Protein AF-A0A9P7N1A0-F1 (afdb_monomer_lite)

Sequence (93 aa):
MPMAAKRFIAAAAVLTISVTAPHVTDPIEAEAGAEAETPAVRTFFYVGGGYADDGSGGHIFREQMYVERLRPADGVKHETPLVMIHGQGQTGT

Organism: NCBI:txid123648

Structure (mmCIF, N/CA/C/O backbone):
data_AF-A0A9P7N1A0-F1
#
_entry.id   AF-A0A9P7N1A0-F1
#
loop_
_atom_site.group_PDB
_atom_site.id
_atom_site.type_symbol
_atom_site.label_atom_id
_atom_site.label_alt_id
_atom_site.label_comp_id
_atom_site.label_asym_id
_atom_site.label_entity_id
_atom_site.label_seq_id
_atom_site.pdbx_PDB_ins_code
_atom_site.Cartn_x
_atom_site.Cartn_y
_atom_site.Cartn_z
_atom_site.occupancy
_atom_site.B_iso_or_equiv
_atom_site.auth_seq_id
_atom_site.auth_comp_id
_atom_site.auth_asym_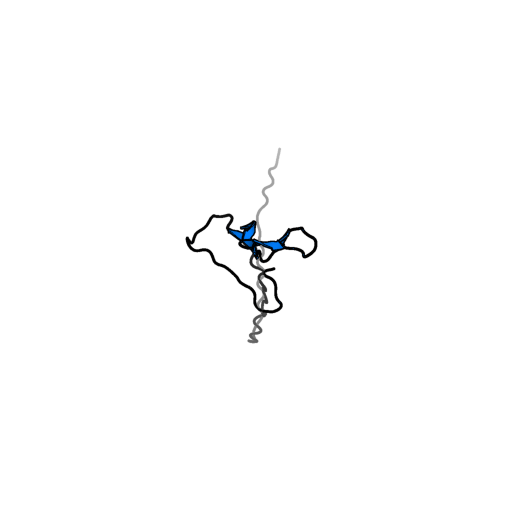id
_atom_site.auth_atom_id
_atom_site.pdbx_PDB_model_num
ATOM 1 N N . MET A 1 1 ? -33.494 29.360 70.312 1.00 34.84 1 MET A N 1
ATOM 2 C CA . MET A 1 1 ? -34.366 30.208 69.466 1.00 34.84 1 MET A CA 1
ATOM 3 C C . MET A 1 1 ? -34.089 29.878 67.994 1.00 34.84 1 MET A C 1
ATOM 5 O O . MET A 1 1 ? -32.994 29.402 67.732 1.00 34.84 1 MET A O 1
ATOM 9 N N . PRO A 1 2 ? -35.106 29.960 67.116 1.00 48.88 2 PRO A N 1
ATOM 10 C CA . PRO A 1 2 ? -35.460 29.011 66.035 1.00 48.88 2 PRO A CA 1
ATOM 11 C C . PRO A 1 2 ? -34.676 29.299 64.723 1.00 48.88 2 PRO A C 1
ATOM 13 O O . PRO A 1 2 ? -33.871 30.214 64.716 1.00 48.88 2 PRO A O 1
ATOM 16 N N . MET A 1 3 ? -34.789 28.625 63.569 1.00 39.47 3 MET A N 1
ATOM 17 C CA . MET A 1 3 ? -35.816 27.759 62.978 1.00 39.47 3 MET A CA 1
ATOM 18 C C . MET A 1 3 ? -35.207 27.050 61.746 1.00 39.47 3 MET A C 1
ATOM 20 O O . MET A 1 3 ? -34.509 27.685 60.958 1.00 39.47 3 MET A O 1
ATOM 24 N N . ALA A 1 4 ? -35.499 25.763 61.548 1.00 49.47 4 ALA A N 1
ATOM 25 C CA . ALA A 1 4 ? -35.195 25.037 60.314 1.00 49.47 4 ALA A CA 1
ATOM 26 C C . ALA A 1 4 ? -36.249 25.346 59.235 1.00 49.47 4 ALA A C 1
ATOM 28 O O . ALA A 1 4 ? -37.449 25.257 59.500 1.00 49.47 4 ALA A O 1
ATOM 29 N N . ALA A 1 5 ? -35.815 25.663 58.013 1.00 46.31 5 ALA A N 1
ATOM 30 C CA . ALA A 1 5 ? -36.694 25.840 56.860 1.00 46.31 5 ALA A CA 1
ATOM 31 C C . ALA A 1 5 ? -36.823 24.522 56.075 1.00 46.31 5 ALA A C 1
ATOM 33 O O . ALA A 1 5 ? -35.894 24.094 55.394 1.00 46.31 5 ALA A O 1
ATOM 34 N N . LYS A 1 6 ? -37.997 23.885 56.158 1.00 44.47 6 LYS A N 1
ATOM 35 C CA . LYS A 1 6 ? -38.448 22.836 55.229 1.00 44.47 6 LYS A CA 1
ATOM 36 C C . LYS A 1 6 ? -39.031 23.505 53.984 1.00 44.47 6 LYS A C 1
ATOM 38 O O . LYS A 1 6 ? -39.947 24.314 54.110 1.00 44.47 6 LYS A O 1
ATOM 43 N N . ARG A 1 7 ? -38.548 23.151 52.792 1.00 42.50 7 ARG A N 1
ATOM 44 C CA . ARG A 1 7 ? -39.199 23.505 51.521 1.00 42.50 7 ARG A CA 1
ATOM 45 C C . ARG A 1 7 ? -39.937 22.285 50.976 1.00 42.50 7 ARG A C 1
ATOM 47 O O . ARG A 1 7 ? -39.331 21.243 50.753 1.00 42.50 7 ARG A O 1
ATOM 54 N N . PHE A 1 8 ? -41.252 22.439 50.840 1.00 34.97 8 PHE A N 1
ATOM 55 C CA . PHE A 1 8 ? -42.181 21.466 50.279 1.00 34.97 8 PHE A CA 1
ATOM 56 C C . PHE A 1 8 ? -42.296 21.616 48.755 1.00 34.97 8 PHE A C 1
ATOM 58 O O . PHE A 1 8 ? -42.099 22.693 48.197 1.00 34.97 8 PHE A O 1
ATOM 65 N N . ILE A 1 9 ? -42.611 20.483 48.135 1.00 43.53 9 ILE A N 1
ATOM 66 C CA . ILE A 1 9 ? -42.812 20.195 46.713 1.00 43.53 9 ILE A CA 1
ATOM 67 C C . ILE A 1 9 ? -44.128 20.809 46.208 1.00 43.53 9 ILE A C 1
ATOM 69 O O . ILE A 1 9 ? -45.117 20.772 46.935 1.00 43.53 9 ILE A O 1
ATOM 73 N N . ALA A 1 10 ? -44.177 21.236 44.942 1.00 35.16 10 ALA A N 1
ATOM 74 C CA . ALA A 1 10 ? -45.384 21.124 44.114 1.00 35.16 10 ALA A CA 1
ATOM 75 C C . ALA A 1 10 ? -45.017 21.204 42.621 1.00 35.16 10 ALA A C 1
ATOM 77 O O . ALA A 1 10 ? -44.625 22.258 42.128 1.00 35.16 10 ALA A O 1
ATOM 78 N N . ALA A 1 11 ? -45.138 20.082 41.909 1.00 37.81 11 ALA A N 1
ATOM 79 C CA . ALA A 1 11 ? -45.123 20.045 40.451 1.00 37.81 11 ALA A CA 1
ATOM 80 C C . ALA A 1 11 ? -46.549 20.311 39.946 1.00 37.81 11 ALA A C 1
ATOM 82 O O . ALA A 1 11 ? -47.479 19.604 40.331 1.00 37.81 11 ALA A O 1
ATOM 83 N N . ALA A 1 12 ? -46.727 21.335 39.112 1.00 40.25 12 ALA A N 1
ATOM 84 C CA . ALA A 1 12 ? -47.994 21.619 38.448 1.00 40.25 12 ALA A CA 1
ATOM 85 C C . ALA A 1 12 ? -47.999 20.947 37.069 1.00 40.25 12 ALA A C 1
ATOM 87 O O . ALA A 1 12 ? -47.222 21.316 36.191 1.00 40.25 12 ALA A O 1
ATOM 88 N N . ALA A 1 13 ? -48.865 19.951 36.889 1.00 43.03 13 ALA A N 1
ATOM 89 C CA . ALA A 1 13 ? -49.162 19.376 35.585 1.00 43.03 13 ALA A CA 1
ATOM 90 C C . ALA A 1 13 ? -50.194 20.265 34.877 1.00 43.03 13 ALA A C 1
ATOM 92 O O . ALA A 1 13 ? -51.291 20.475 35.395 1.00 43.03 13 ALA A O 1
ATOM 93 N N . VAL A 1 14 ? -49.846 20.788 33.702 1.00 41.44 14 VAL A N 1
ATOM 94 C CA . VAL A 1 14 ? -50.787 21.481 32.816 1.00 41.44 14 VAL A CA 1
ATOM 95 C C . VAL A 1 14 ? -51.169 20.513 31.704 1.00 41.44 14 VAL A C 1
ATOM 97 O O . VAL A 1 14 ? -50.326 20.089 30.919 1.00 41.44 14 VAL A O 1
ATOM 100 N N . LEU A 1 15 ? -52.447 20.145 31.679 1.00 40.19 15 LEU A N 1
ATOM 101 C CA . LEU A 1 15 ? -53.073 19.344 30.637 1.00 40.19 15 LEU A CA 1
ATOM 102 C C . LEU A 1 15 ? -53.634 20.293 29.572 1.00 40.19 15 LEU A C 1
ATOM 104 O O . LEU A 1 15 ? -54.538 21.075 29.865 1.00 40.19 15 LEU A O 1
ATOM 108 N N . THR A 1 16 ? -53.137 20.211 28.341 1.00 46.28 16 THR A N 1
ATOM 109 C CA . THR A 1 16 ? -53.763 20.844 27.174 1.00 46.28 16 THR A CA 1
ATOM 110 C C . THR A 1 16 ? -54.313 19.766 26.245 1.00 46.28 16 THR A C 1
ATOM 112 O O . THR A 1 16 ? -53.610 18.849 25.832 1.00 46.28 16 THR A O 1
ATOM 115 N N . ILE A 1 17 ? -55.607 19.870 25.942 1.00 46.38 17 ILE A N 1
ATOM 116 C CA . ILE A 1 17 ? -56.322 19.024 24.984 1.00 46.38 17 ILE A CA 1
ATOM 117 C C . ILE A 1 17 ? -56.385 19.790 23.657 1.00 46.38 17 ILE A C 1
ATOM 119 O O . ILE A 1 17 ? -56.790 20.951 23.634 1.00 46.38 17 ILE A O 1
ATOM 123 N N . SER A 1 18 ? -56.018 19.153 22.546 1.00 42.94 18 SER A N 1
ATOM 124 C CA . SER A 1 18 ? -56.359 19.623 21.198 1.00 42.94 18 SER A CA 1
ATOM 125 C C . SER A 1 18 ? -56.817 18.458 20.328 1.00 42.94 18 SER A C 1
ATOM 127 O O . SER A 1 18 ? -56.257 17.366 20.374 1.00 42.94 18 SER A O 1
ATOM 129 N N . VAL A 1 19 ? -57.903 18.702 19.596 1.00 44.69 19 VAL A N 1
ATOM 130 C CA . VAL A 1 19 ? -58.737 17.726 18.887 1.00 44.69 19 VAL A CA 1
ATOM 131 C C . VAL A 1 19 ? -58.481 17.806 17.370 1.00 44.69 19 VAL A C 1
ATOM 133 O O . VAL A 1 19 ? -58.618 18.868 16.778 1.00 44.69 19 VAL A O 1
ATOM 136 N N . THR A 1 20 ? -58.108 16.646 16.808 1.00 49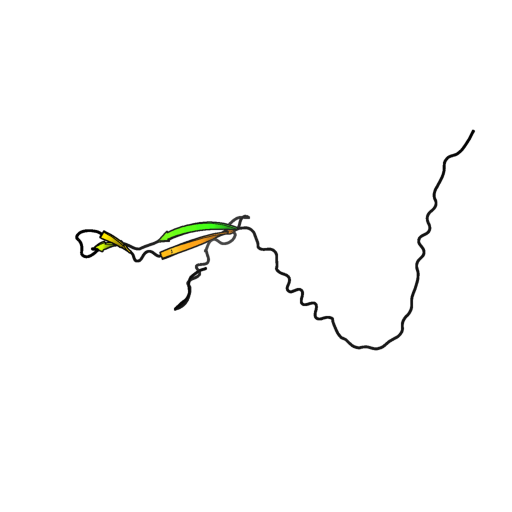.38 20 THR A N 1
ATOM 137 C CA . THR A 1 20 ? -58.268 16.067 15.445 1.00 49.38 20 THR A CA 1
ATOM 138 C C . 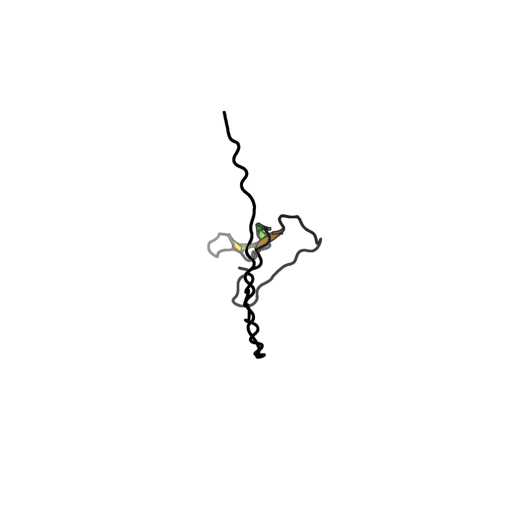THR A 1 20 ? -57.952 16.847 14.153 1.00 49.38 20 THR A C 1
ATOM 140 O O . THR A 1 20 ? -58.689 17.754 13.780 1.00 49.38 20 THR A O 1
ATOM 143 N N . ALA A 1 21 ? -57.034 16.289 13.344 1.00 45.00 21 ALA A N 1
ATOM 144 C CA . ALA A 1 21 ? -57.298 15.664 12.027 1.00 45.00 21 ALA A CA 1
ATOM 145 C C . ALA A 1 21 ? -56.060 14.841 11.574 1.00 45.00 21 ALA A C 1
ATOM 147 O O . ALA A 1 21 ? -54.940 15.252 11.877 1.00 45.00 21 ALA A O 1
ATOM 148 N N . PRO A 1 22 ? -56.202 13.694 10.872 1.00 50.84 22 PRO A N 1
ATOM 149 C CA . PRO A 1 22 ? -55.064 12.891 10.444 1.00 50.84 22 PRO A CA 1
ATOM 150 C C . PRO A 1 22 ? -54.502 13.469 9.142 1.00 50.84 22 PRO A C 1
ATOM 152 O O . PRO A 1 22 ? -55.015 13.228 8.050 1.00 50.84 22 PRO A O 1
ATOM 155 N N . HIS A 1 23 ? -53.425 14.233 9.245 1.00 41.47 23 HIS A N 1
ATOM 156 C CA . HIS A 1 23 ? -52.439 14.268 8.178 1.00 41.47 23 HIS A CA 1
ATOM 157 C C . HIS A 1 23 ? -51.192 13.612 8.729 1.00 41.47 23 HIS A C 1
ATOM 159 O O . HIS A 1 23 ? -50.472 14.184 9.541 1.00 41.47 23 HIS A O 1
ATOM 165 N N . VAL A 1 24 ? -50.995 12.364 8.307 1.00 50.06 24 VAL A N 1
ATOM 166 C CA . VAL A 1 24 ? -49.700 11.698 8.369 1.00 50.06 24 VAL A CA 1
ATOM 167 C C . VAL A 1 24 ? -48.789 12.480 7.427 1.00 50.06 24 VAL A C 1
ATOM 169 O O . VAL A 1 24 ? -48.637 12.159 6.255 1.00 50.06 24 VAL A O 1
ATOM 172 N N . THR A 1 25 ? -48.263 13.593 7.916 1.00 48.94 25 THR A N 1
ATOM 173 C CA . THR A 1 25 ? -46.927 14.019 7.544 1.00 48.94 25 THR A CA 1
ATOM 174 C C . THR A 1 25 ? -46.060 13.455 8.645 1.00 48.94 25 THR A C 1
ATOM 176 O O . THR A 1 25 ? -45.800 14.134 9.638 1.00 48.94 25 THR A O 1
ATOM 179 N N . ASP A 1 26 ? -45.678 12.185 8.509 1.00 46.97 26 ASP A N 1
ATOM 180 C CA . ASP A 1 26 ? -44.464 11.752 9.181 1.00 46.97 26 ASP A CA 1
ATOM 181 C C . ASP A 1 26 ? -43.412 12.791 8.773 1.00 46.97 26 ASP A C 1
ATOM 183 O O . ASP A 1 26 ? -43.219 13.004 7.565 1.00 46.97 26 ASP A O 1
ATOM 187 N N . PRO A 1 27 ? -42.809 13.544 9.711 1.00 51.00 27 PRO A N 1
ATOM 188 C CA . PRO A 1 27 ? -41.612 14.264 9.351 1.00 51.00 27 PRO A CA 1
ATOM 189 C C . PRO A 1 27 ? -40.677 13.184 8.821 1.00 51.00 27 PRO A C 1
ATOM 191 O O . PRO A 1 27 ? -40.377 12.215 9.518 1.00 51.00 27 PRO A O 1
ATOM 194 N N . ILE A 1 28 ? -40.289 13.302 7.551 1.00 51.47 28 ILE A N 1
ATOM 195 C CA . ILE A 1 28 ? -39.156 12.554 7.031 1.00 51.47 28 ILE A CA 1
ATOM 196 C C . ILE A 1 28 ? -37.979 13.124 7.816 1.00 51.47 28 ILE A C 1
ATOM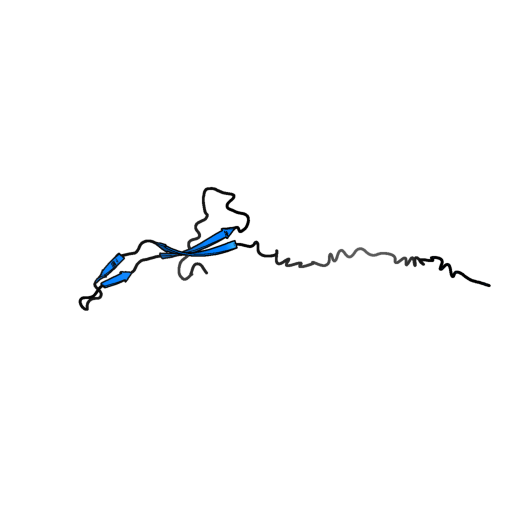 198 O O . ILE A 1 28 ? -37.357 14.105 7.409 1.00 51.47 28 ILE A O 1
ATOM 202 N N . GLU A 1 29 ? -37.746 12.569 9.003 1.00 51.12 29 GLU A N 1
ATOM 203 C CA . GLU A 1 29 ? -36.490 12.668 9.709 1.00 51.12 29 GLU A CA 1
ATOM 204 C C . GLU A 1 29 ? -35.496 11.968 8.796 1.00 51.12 29 GLU A C 1
ATOM 206 O O . GLU A 1 29 ? -35.215 10.777 8.901 1.00 51.12 29 GLU A O 1
ATOM 211 N N . ALA A 1 30 ? -34.987 12.730 7.832 1.00 51.94 30 ALA A N 1
ATOM 212 C CA . ALA A 1 30 ? -33.688 12.490 7.259 1.00 51.94 30 ALA A CA 1
ATOM 213 C C . ALA A 1 30 ? -32.664 12.710 8.383 1.00 51.94 30 ALA A C 1
ATOM 215 O O . ALA A 1 30 ? -31.875 13.650 8.360 1.00 51.94 30 ALA A O 1
ATOM 216 N N . GLU A 1 31 ? -32.680 11.827 9.380 1.00 53.41 31 GLU A N 1
ATOM 217 C CA . GLU A 1 31 ? -31.473 11.394 10.054 1.00 53.41 31 GLU A CA 1
ATOM 218 C C . GLU A 1 31 ? -30.676 10.678 8.963 1.00 53.41 31 GLU A C 1
ATOM 220 O O . GLU A 1 31 ? -30.703 9.460 8.793 1.00 53.41 31 GLU A O 1
ATOM 225 N N . ALA A 1 32 ? -29.977 11.474 8.154 1.00 56.38 32 ALA A N 1
ATOM 226 C CA . ALA A 1 32 ? -28.730 11.033 7.567 1.00 56.38 32 ALA A CA 1
ATOM 227 C C . ALA A 1 32 ? -27.774 10.843 8.748 1.00 56.38 32 ALA A C 1
ATOM 229 O O . ALA A 1 32 ? -26.906 11.677 9.001 1.00 56.38 32 ALA A O 1
ATOM 230 N N . GLY A 1 33 ? -28.024 9.786 9.524 1.00 52.25 33 GLY A N 1
ATOM 231 C CA . GLY A 1 33 ? -27.197 9.365 10.626 1.00 52.25 33 GLY A CA 1
ATOM 232 C C . GLY A 1 33 ? -25.861 9.019 10.014 1.00 52.25 33 GLY A C 1
ATOM 233 O O . GLY A 1 33 ? -25.690 7.956 9.419 1.00 52.25 33 GLY A O 1
ATOM 234 N N . ALA A 1 34 ? -24.928 9.960 10.084 1.00 64.06 34 ALA A N 1
ATOM 235 C CA . ALA A 1 34 ? -23.531 9.650 9.908 1.00 64.06 34 ALA A CA 1
ATOM 236 C C . ALA A 1 34 ? -23.192 8.712 11.065 1.00 64.06 34 ALA A C 1
ATOM 238 O O . ALA A 1 34 ? -22.889 9.164 12.171 1.00 64.06 34 ALA A O 1
ATOM 239 N N . GLU A 1 35 ? -23.346 7.405 10.841 1.00 74.12 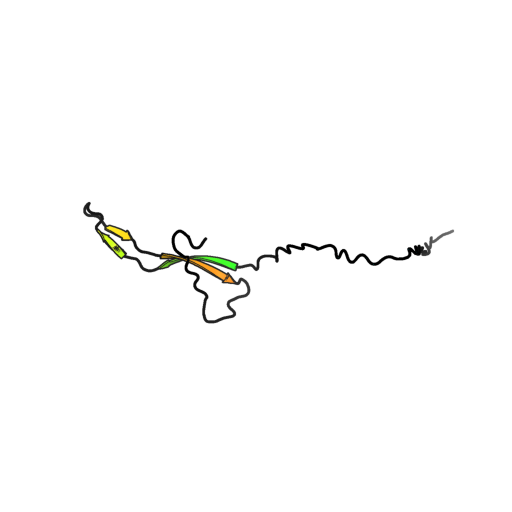35 GLU A N 1
ATOM 240 C CA . GLU A 1 35 ? -22.841 6.410 11.770 1.00 74.12 35 GLU A CA 1
ATOM 241 C C . GLU A 1 35 ? -21.388 6.777 12.066 1.00 74.12 35 GLU A C 1
ATOM 243 O O . GLU A 1 35 ? -20.602 7.066 11.157 1.00 74.12 35 GLU A O 1
ATOM 248 N N . ALA A 1 36 ? -21.053 6.848 13.353 1.00 84.81 36 ALA A N 1
ATOM 249 C CA . ALA A 1 36 ? -19.698 7.163 13.757 1.00 84.81 36 ALA A CA 1
ATOM 250 C C . ALA A 1 36 ? -18.748 6.130 13.136 1.00 84.81 36 ALA A C 1
ATOM 252 O O . ALA A 1 36 ? -18.976 4.922 13.244 1.00 84.81 36 ALA A O 1
ATOM 253 N N . GLU A 1 37 ? -17.687 6.606 12.484 1.00 86.69 37 GLU A N 1
ATOM 254 C CA . GLU A 1 37 ? -16.691 5.720 11.891 1.00 86.69 37 GLU A CA 1
ATOM 255 C C . GLU A 1 37 ? -16.117 4.787 12.970 1.00 86.69 37 GLU A C 1
ATOM 257 O O . GLU A 1 37 ? -15.793 5.207 14.086 1.00 86.69 37 GLU A O 1
ATOM 262 N N . THR A 1 38 ? -15.980 3.502 12.642 1.00 90.12 38 THR A N 1
ATOM 263 C CA . THR A 1 38 ? -15.316 2.548 13.536 1.00 90.12 38 THR A CA 1
ATOM 264 C C . THR A 1 38 ? -13.796 2.728 13.448 1.00 90.12 38 THR A C 1
ATOM 266 O O . THR A 1 38 ? -13.252 2.693 12.343 1.00 90.12 38 THR A O 1
ATOM 269 N N . PRO A 1 39 ? -13.070 2.853 14.577 1.00 94.94 39 PRO A N 1
ATOM 270 C CA . PRO A 1 39 ? -11.624 3.046 14.547 1.00 94.94 39 PRO A CA 1
ATOM 271 C C . PRO A 1 39 ? -10.866 1.895 13.867 1.00 94.94 39 PRO A C 1
ATOM 273 O O . PRO A 1 39 ? -11.081 0.715 14.161 1.00 94.94 39 PRO A O 1
ATOM 276 N N . ALA A 1 40 ? -9.896 2.249 13.024 1.00 96.00 40 ALA A N 1
ATOM 277 C CA . ALA A 1 40 ? -8.980 1.311 12.385 1.00 96.00 40 ALA A CA 1
ATOM 278 C C . ALA A 1 40 ? -7.546 1.853 12.360 1.00 96.00 40 ALA A C 1
ATOM 280 O O . ALA A 1 40 ? -7.301 3.054 12.257 1.00 96.00 40 ALA A O 1
ATOM 281 N N . VAL A 1 41 ? -6.574 0.944 12.409 1.00 97.00 41 VAL A N 1
ATOM 282 C CA . VAL A 1 41 ? -5.166 1.264 12.169 1.00 97.00 41 VAL A CA 1
ATOM 283 C C . VAL A 1 41 ? -4.915 1.218 10.666 1.00 97.00 41 VAL A C 1
ATOM 285 O O . VAL A 1 41 ? -4.997 0.148 10.054 1.00 97.00 41 VAL A O 1
ATOM 288 N N . ARG A 1 42 ? -4.585 2.371 10.078 1.00 96.50 42 ARG A N 1
ATOM 289 C CA . ARG A 1 42 ? -4.179 2.485 8.674 1.00 96.50 42 ARG A CA 1
ATOM 290 C C . ARG A 1 42 ? -2.668 2.297 8.541 1.00 96.50 42 ARG A C 1
ATOM 292 O O . ARG A 1 42 ? -1.885 2.916 9.253 1.00 96.50 42 ARG A O 1
ATOM 299 N N . THR A 1 43 ? -2.263 1.434 7.619 1.00 97.75 43 THR A N 1
ATOM 300 C CA . THR A 1 43 ? -0.864 1.182 7.233 1.00 97.75 43 THR A CA 1
ATOM 301 C C . THR A 1 43 ? -0.773 1.069 5.716 1.00 97.75 43 THR A C 1
ATOM 303 O O . THR A 1 43 ? -1.798 0.866 5.069 1.00 97.75 43 THR A O 1
ATOM 306 N N . PHE A 1 44 ? 0.427 1.162 5.145 1.00 97.81 44 PHE A N 1
ATOM 307 C CA . PHE A 1 44 ? 0.635 0.969 3.711 1.00 97.81 44 PHE A CA 1
ATOM 308 C C . PHE A 1 44 ? 1.907 0.168 3.429 1.00 97.81 44 PHE A C 1
ATOM 310 O O . PHE A 1 44 ? 2.813 0.105 4.263 1.00 97.81 44 PHE A O 1
ATOM 317 N N . PHE A 1 45 ? 1.961 -0.460 2.260 1.00 98.12 45 PHE A N 1
ATOM 318 C CA . PHE A 1 45 ? 3.140 -1.141 1.728 1.00 98.12 45 PHE A CA 1
ATOM 319 C C . PHE A 1 45 ? 3.043 -1.254 0.200 1.00 98.12 45 PHE A C 1
ATOM 321 O O . PHE A 1 45 ? 2.010 -0.941 -0.389 1.00 98.12 45 PHE A O 1
ATOM 328 N N . TYR A 1 46 ? 4.129 -1.688 -0.441 1.00 97.94 46 TYR A N 1
ATOM 329 C CA . TYR A 1 46 ? 4.170 -1.959 -1.879 1.00 97.94 46 TYR A CA 1
ATOM 330 C C . TYR A 1 46 ? 4.301 -3.461 -2.130 1.00 97.94 46 TYR A C 1
ATOM 332 O O . TYR A 1 46 ? 4.972 -4.157 -1.366 1.00 97.94 46 TYR A O 1
ATOM 340 N N . VAL A 1 47 ? 3.681 -3.956 -3.202 1.00 98.19 47 VAL A N 1
ATOM 341 C CA . VAL A 1 47 ? 3.801 -5.355 -3.642 1.00 98.19 47 VAL A CA 1
ATOM 342 C C . VAL A 1 47 ? 4.161 -5.456 -5.116 1.00 98.19 47 VAL A C 1
ATOM 344 O O . VAL A 1 47 ? 3.741 -4.633 -5.929 1.00 98.19 47 VAL A O 1
ATOM 347 N N . GLY A 1 48 ? 4.911 -6.503 -5.456 1.00 97.94 48 GLY A N 1
ATOM 348 C CA . GLY A 1 48 ? 5.346 -6.763 -6.825 1.00 97.94 48 GLY A CA 1
ATOM 349 C C . GLY A 1 48 ? 6.335 -5.722 -7.349 1.00 97.94 48 GLY A C 1
ATOM 350 O O . GLY A 1 48 ? 7.091 -5.118 -6.585 1.00 97.94 48 GLY A O 1
ATOM 351 N N . GLY A 1 49 ? 6.313 -5.533 -8.666 1.00 97.31 49 GLY A N 1
ATOM 352 C CA . GLY A 1 49 ? 7.250 -4.684 -9.390 1.00 97.31 49 GLY A CA 1
ATOM 353 C C . GLY A 1 49 ? 8.616 -5.324 -9.626 1.00 97.31 49 GLY A C 1
ATOM 354 O O . GLY A 1 49 ? 8.902 -6.446 -9.199 1.00 97.31 49 GLY A O 1
ATOM 355 N N . GLY A 1 50 ? 9.463 -4.591 -10.340 1.00 98.12 50 GLY A N 1
ATOM 356 C CA . GLY A 1 50 ? 10.808 -5.023 -10.683 1.00 98.12 50 GLY A CA 1
ATOM 357 C C . GLY A 1 50 ? 11.673 -3.889 -11.212 1.00 98.12 50 GLY A C 1
ATOM 358 O O . GLY A 1 50 ? 11.182 -2.822 -11.587 1.00 98.12 50 GLY A O 1
ATOM 359 N N . TYR A 1 51 ? 12.982 -4.137 -11.245 1.00 97.62 51 TYR A N 1
ATOM 360 C CA . TYR A 1 51 ? 13.927 -3.238 -11.893 1.00 97.62 51 TYR A CA 1
ATOM 361 C C . TYR A 1 51 ? 13.851 -3.388 -13.410 1.00 97.62 51 TYR A C 1
ATOM 363 O O . TYR A 1 51 ? 13.864 -4.499 -13.939 1.00 97.62 51 TYR A O 1
ATOM 371 N N . ALA A 1 52 ? 13.827 -2.260 -14.102 1.00 96.69 52 ALA A N 1
ATOM 372 C CA . ALA A 1 52 ? 13.949 -2.182 -15.543 1.00 96.69 52 ALA A CA 1
ATOM 373 C C . ALA A 1 52 ? 14.982 -1.133 -15.929 1.00 96.69 52 ALA A C 1
ATOM 375 O O . ALA A 1 52 ? 15.162 -0.148 -15.217 1.00 96.69 52 ALA A O 1
ATOM 376 N N . ASP A 1 53 ? 15.643 -1.353 -17.059 1.00 97.19 53 ASP A N 1
ATOM 377 C CA . ASP A 1 53 ? 16.545 -0.375 -17.662 1.00 97.19 53 ASP A CA 1
ATOM 378 C C . ASP A 1 53 ? 15.819 0.951 -17.945 1.00 97.19 53 ASP A C 1
ATOM 380 O O . ASP A 1 53 ? 14.651 0.960 -18.353 1.00 97.19 53 ASP A O 1
ATOM 384 N N . ASP A 1 54 ? 16.506 2.063 -17.690 1.00 95.56 54 ASP A N 1
ATOM 385 C CA . ASP A 1 54 ? 15.987 3.419 -17.887 1.00 95.56 54 ASP A CA 1
ATOM 386 C C . ASP A 1 54 ? 16.387 4.061 -19.230 1.00 95.56 54 ASP A C 1
ATOM 388 O O . ASP A 1 54 ? 16.005 5.196 -19.513 1.00 95.56 54 ASP A O 1
ATOM 392 N N . GLY A 1 55 ? 17.130 3.345 -20.077 1.00 95.88 55 GLY A N 1
ATOM 393 C CA . GLY A 1 55 ? 17.637 3.804 -21.371 1.00 95.88 55 GLY A CA 1
ATOM 394 C C . GLY A 1 55 ? 18.882 4.693 -21.288 1.00 95.88 55 GLY A C 1
ATOM 395 O O . GLY A 1 55 ? 19.375 5.142 -22.322 1.00 95.88 55 GLY A O 1
ATOM 396 N N . SER A 1 56 ? 19.402 4.949 -20.085 1.00 96.88 56 SER A N 1
ATOM 397 C CA . SER A 1 56 ? 20.558 5.814 -19.811 1.00 96.88 56 SER A CA 1
ATOM 398 C C . SER A 1 56 ? 21.684 5.107 -19.046 1.00 96.88 56 SER A C 1
ATOM 400 O O . SER A 1 56 ? 22.635 5.746 -18.594 1.00 96.88 56 SER A O 1
ATOM 402 N N . GLY A 1 57 ? 21.605 3.776 -1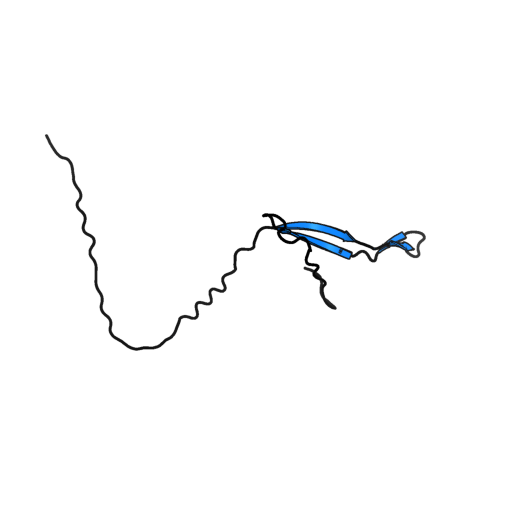8.947 1.00 95.25 57 GLY A N 1
ATOM 403 C CA . GLY A 1 57 ? 22.562 2.935 -18.227 1.00 95.25 57 GLY A CA 1
ATOM 404 C C . GLY A 1 57 ? 22.247 2.767 -16.738 1.00 95.25 57 GLY A C 1
ATOM 405 O O . GLY A 1 57 ? 23.078 2.228 -16.008 1.00 95.25 57 GLY A O 1
ATOM 406 N N . GLY A 1 58 ? 21.076 3.225 -16.285 1.00 96.81 58 GLY A N 1
ATOM 407 C CA . GLY A 1 58 ? 20.554 3.006 -14.942 1.00 96.81 58 GLY A CA 1
ATOM 408 C C . GLY A 1 58 ? 19.357 2.052 -14.918 1.00 96.81 58 GLY A C 1
ATOM 409 O O . GLY A 1 58 ? 18.966 1.452 -15.924 1.00 96.81 58 GLY A O 1
ATOM 410 N N . HIS A 1 59 ? 18.765 1.906 -13.732 1.00 97.44 59 HIS A N 1
ATOM 411 C CA . HIS A 1 59 ? 17.579 1.082 -13.524 1.00 97.44 59 HIS A CA 1
ATOM 412 C C . HIS A 1 59 ? 16.532 1.809 -12.680 1.00 97.44 59 HIS A C 1
ATOM 414 O O . HIS A 1 59 ? 16.850 2.413 -11.655 1.00 97.44 59 HIS A O 1
ATOM 420 N N . ILE A 1 60 ? 15.266 1.662 -13.062 1.00 97.25 60 ILE A N 1
ATOM 421 C CA . ILE A 1 60 ? 14.101 2.132 -12.311 1.00 97.25 60 ILE A CA 1
ATOM 422 C C . ILE A 1 60 ? 13.297 0.951 -11.775 1.00 97.25 60 ILE A C 1
ATOM 424 O O . ILE A 1 60 ? 13.115 -0.048 -12.467 1.00 97.25 60 ILE A O 1
ATOM 428 N N . PHE A 1 61 ? 12.791 1.066 -10.546 1.00 97.44 61 PHE A N 1
ATOM 429 C CA . PHE A 1 61 ? 11.859 0.085 -9.989 1.00 97.44 61 PHE A CA 1
ATOM 430 C C . PHE A 1 61 ? 10.423 0.487 -10.336 1.00 97.44 61 PHE A C 1
ATOM 432 O O . PHE A 1 61 ? 9.941 1.528 -9.880 1.00 97.44 61 PHE A O 1
ATOM 439 N N . ARG A 1 62 ? 9.756 -0.316 -11.166 1.00 97.00 62 ARG A N 1
ATOM 440 C CA . ARG A 1 62 ? 8.440 -0.017 -11.747 1.00 97.00 62 ARG A CA 1
ATOM 441 C C . ARG A 1 62 ? 7.471 -1.191 -11.603 1.00 97.00 62 ARG A C 1
ATOM 443 O O . ARG A 1 62 ? 7.882 -2.286 -11.231 1.00 97.00 62 ARG A O 1
ATOM 450 N N . GLU A 1 63 ? 6.198 -0.948 -11.924 1.00 97.50 63 GLU A N 1
ATOM 451 C CA . GLU A 1 63 ? 5.109 -1.950 -11.932 1.00 97.50 63 GLU A CA 1
ATOM 452 C C . GLU A 1 63 ? 4.759 -2.531 -10.547 1.00 97.50 63 GLU A C 1
ATOM 454 O O . GLU A 1 63 ? 4.128 -3.581 -10.428 1.00 97.50 63 GLU A O 1
ATOM 459 N N . GLN A 1 64 ? 5.145 -1.834 -9.482 1.00 98.06 64 GLN A N 1
ATOM 460 C CA . GLN A 1 64 ? 4.706 -2.101 -8.121 1.00 98.06 64 GLN A CA 1
ATOM 461 C C . GLN A 1 64 ? 3.290 -1.571 -7.884 1.00 98.06 64 GLN A C 1
ATOM 463 O O . GLN A 1 64 ? 2.904 -0.512 -8.379 1.00 98.06 64 GLN A O 1
ATOM 468 N N . MET A 1 65 ? 2.533 -2.279 -7.055 1.00 98.00 65 MET A N 1
ATOM 469 C CA . MET A 1 65 ? 1.224 -1.843 -6.584 1.00 98.00 65 MET A CA 1
ATOM 470 C C . MET A 1 65 ? 1.361 -1.210 -5.199 1.00 98.00 65 MET A C 1
ATOM 472 O O . MET A 1 65 ? 1.932 -1.820 -4.293 1.00 98.00 65 MET A O 1
ATOM 476 N N . TYR A 1 66 ? 0.827 -0.000 -5.033 1.00 97.50 66 TYR A N 1
ATOM 477 C CA . TYR A 1 66 ? 0.626 0.616 -3.720 1.00 97.50 66 TYR A CA 1
ATOM 478 C C . TYR A 1 66 ? -0.597 -0.007 -3.038 1.00 97.50 66 TYR A C 1
ATOM 480 O O . TYR A 1 66 ? -1.645 -0.152 -3.667 1.00 97.50 66 TYR A O 1
ATOM 488 N N . VAL A 1 67 ? -0.470 -0.371 -1.761 1.00 98.25 67 VAL A N 1
ATOM 489 C CA . VAL A 1 67 ? -1.535 -1.007 -0.977 1.00 98.25 67 VAL A CA 1
ATOM 490 C C . VAL A 1 67 ? -1.733 -0.252 0.330 1.00 98.25 67 VAL A C 1
ATOM 492 O O . VAL A 1 67 ? -0.818 -0.187 1.152 1.00 98.25 67 VAL A O 1
ATOM 495 N N . GLU A 1 68 ? -2.950 0.243 0.561 1.00 98.12 68 GLU A N 1
ATOM 496 C CA . GLU A 1 68 ? -3.406 0.644 1.894 1.00 98.12 68 GLU A CA 1
ATOM 497 C C . GLU A 1 68 ? -4.101 -0.523 2.589 1.00 98.12 68 GLU A C 1
ATOM 499 O O . GLU A 1 68 ? -4.867 -1.275 1.990 1.00 98.12 68 GLU A O 1
ATOM 504 N N . ARG A 1 69 ? -3.842 -0.666 3.888 1.00 97.12 69 ARG A N 1
ATOM 505 C CA . ARG A 1 69 ? -4.462 -1.675 4.740 1.00 97.12 69 ARG A CA 1
ATOM 506 C C . ARG A 1 69 ? -5.074 -1.015 5.962 1.00 97.12 69 ARG A C 1
ATOM 508 O O . ARG A 1 69 ? -4.357 -0.402 6.758 1.00 97.12 69 ARG A O 1
ATOM 515 N N . LEU A 1 70 ? -6.368 -1.251 6.151 1.00 96.75 70 LEU A N 1
ATOM 516 C CA . LEU A 1 70 ? -7.104 -0.938 7.371 1.00 96.75 70 LEU A CA 1
ATOM 517 C C . LEU A 1 70 ? -7.221 -2.200 8.229 1.00 96.75 70 LEU A C 1
ATOM 519 O O . LEU A 1 70 ? -7.695 -3.235 7.763 1.00 96.75 70 LEU A O 1
ATOM 523 N N . ARG A 1 71 ? -6.776 -2.127 9.485 1.00 97.12 71 ARG A N 1
ATOM 524 C CA . ARG A 1 71 ? -6.974 -3.187 10.482 1.00 97.12 71 ARG A CA 1
ATOM 525 C C . ARG A 1 71 ? -7.929 -2.678 11.567 1.00 97.12 71 ARG A C 1
ATOM 527 O O . ARG A 1 71 ? -7.595 -1.659 12.171 1.00 97.12 71 ARG A O 1
ATOM 534 N N . PRO A 1 72 ? -9.053 -3.361 11.856 1.00 96.12 72 PRO A N 1
ATOM 535 C CA . PRO A 1 72 ? -9.963 -2.936 12.920 1.00 96.12 72 PRO A CA 1
ATOM 536 C C . PRO A 1 72 ? -9.237 -2.817 14.265 1.00 96.12 72 PRO A C 1
ATOM 538 O O . PRO A 1 72 ? -8.404 -3.669 14.598 1.00 96.12 72 PRO A O 1
ATOM 541 N N . ALA A 1 73 ? -9.524 -1.756 15.024 1.00 95.69 73 ALA A N 1
ATOM 542 C CA . ALA A 1 73 ? -8.851 -1.488 16.297 1.00 95.69 73 ALA A CA 1
ATOM 543 C C . ALA A 1 73 ? -9.184 -2.525 17.384 1.00 95.69 73 ALA A C 1
ATOM 545 O O . ALA A 1 73 ? -8.347 -2.801 18.241 1.00 95.69 73 ALA A O 1
ATOM 546 N N . ASP A 1 74 ? -10.369 -3.136 17.321 1.00 94.81 74 ASP A N 1
ATOM 547 C CA . ASP A 1 74 ? -10.819 -4.214 18.210 1.00 94.81 74 ASP A CA 1
ATOM 548 C C . ASP A 1 74 ? -10.287 -5.603 17.805 1.00 94.81 74 ASP A C 1
ATOM 550 O O . ASP A 1 74 ? -10.546 -6.596 18.483 1.00 94.81 74 ASP A O 1
ATOM 554 N N . GLY A 1 75 ? -9.495 -5.675 16.732 1.00 94.56 75 GLY A N 1
ATOM 555 C CA . GLY A 1 75 ? -8.872 -6.899 16.245 1.00 94.56 75 GLY A CA 1
ATOM 556 C C . GLY A 1 75 ? -9.562 -7.503 15.022 1.00 94.56 75 GLY A C 1
ATOM 557 O O . GLY A 1 75 ? -10.630 -7.093 14.581 1.00 94.56 75 GLY A O 1
ATOM 558 N N . VAL A 1 76 ? -8.905 -8.494 14.420 1.00 95.38 76 VAL A N 1
ATOM 559 C CA . VAL A 1 76 ? -9.406 -9.158 13.210 1.00 95.38 76 VAL A CA 1
ATOM 560 C C . VAL A 1 76 ? -10.374 -10.270 13.613 1.00 95.38 76 VAL A C 1
ATOM 562 O O . VAL A 1 76 ? -9.988 -11.170 14.354 1.00 95.38 76 VAL A O 1
ATOM 565 N N . LYS A 1 77 ? -11.615 -10.213 13.114 1.00 95.50 77 LYS A N 1
ATOM 566 C CA . LYS A 1 77 ? -12.670 -11.216 13.378 1.00 95.50 77 LYS A CA 1
ATOM 567 C C . LYS A 1 77 ? -12.788 -12.290 12.292 1.00 95.50 77 LYS A C 1
ATOM 569 O O . LYS A 1 77 ? -13.392 -13.330 12.528 1.00 95.50 77 LYS A O 1
ATOM 574 N N . HIS A 1 78 ? -12.222 -12.036 11.113 1.00 95.81 78 HIS A N 1
ATOM 575 C CA . HIS A 1 78 ? -12.278 -12.926 9.955 1.00 95.81 78 HIS A CA 1
ATOM 576 C C . HIS A 1 78 ? -10.869 -13.260 9.478 1.00 95.81 78 HIS A C 1
ATOM 578 O O . HIS A 1 78 ? -10.050 -12.363 9.304 1.00 95.81 78 HIS A O 1
ATOM 584 N N . GLU A 1 79 ? -10.592 -14.539 9.240 1.00 96.56 79 GLU A N 1
ATOM 585 C CA . GLU A 1 79 ? -9.261 -14.986 8.811 1.00 96.56 79 GLU A CA 1
ATOM 586 C C . GLU A 1 79 ? -8.892 -14.485 7.407 1.00 96.56 79 GLU A C 1
ATOM 588 O O . GLU A 1 79 ? -7.726 -14.210 7.129 1.00 96.56 79 GLU A O 1
ATOM 593 N N . THR A 1 80 ? -9.880 -14.342 6.520 1.00 97.81 80 THR A N 1
ATOM 594 C CA . THR A 1 80 ? -9.671 -13.890 5.140 1.00 97.81 80 THR A CA 1
ATOM 595 C C . THR A 1 80 ? -9.897 -12.379 5.018 1.00 97.81 80 THR A C 1
ATOM 597 O O . THR A 1 80 ? -10.993 -11.908 5.332 1.00 97.81 80 THR A O 1
ATOM 600 N N . PRO A 1 81 ? -8.904 -11.599 4.550 1.00 97.12 81 PRO A N 1
ATOM 601 C CA . PRO A 1 81 ? -9.072 -10.168 4.333 1.00 97.12 81 PRO A CA 1
ATOM 602 C C . PRO A 1 81 ? -9.885 -9.880 3.066 1.00 97.12 81 PRO A C 1
ATOM 604 O O . PRO A 1 81 ? -9.886 -10.662 2.115 1.00 97.12 81 PRO A O 1
ATOM 607 N N . LEU A 1 82 ? -10.515 -8.707 3.025 1.00 97.19 82 LEU A N 1
ATOM 608 C CA . LEU A 1 82 ? -11.079 -8.157 1.795 1.00 97.19 82 LEU A CA 1
ATOM 609 C C . LEU A 1 82 ? -9.997 -7.388 1.033 1.00 97.19 82 LEU A C 1
ATOM 611 O O . LEU A 1 82 ? -9.266 -6.592 1.623 1.00 97.19 82 LEU A O 1
ATOM 615 N N . VAL A 1 83 ? -9.918 -7.611 -0.279 1.00 97.62 83 VAL A N 1
ATOM 616 C CA . VAL A 1 83 ? -9.020 -6.881 -1.181 1.00 97.62 83 VAL A CA 1
ATOM 617 C C . VAL A 1 83 ? -9.875 -6.109 -2.174 1.00 97.62 83 VAL A C 1
ATOM 619 O O . VAL A 1 83 ? -10.562 -6.701 -3.005 1.00 97.62 83 VAL A O 1
ATOM 622 N N . MET A 1 84 ? -9.856 -4.784 -2.063 1.00 97.81 84 MET A N 1
ATOM 623 C CA . MET A 1 84 ? -10.605 -3.888 -2.940 1.00 97.81 84 MET A CA 1
ATOM 624 C C . MET A 1 84 ? -9.701 -3.429 -4.084 1.00 97.81 84 MET A C 1
ATOM 626 O O . MET A 1 84 ? -8.611 -2.915 -3.843 1.00 97.81 84 MET A O 1
ATOM 630 N N . ILE A 1 85 ? -10.151 -3.623 -5.324 1.00 96.81 85 ILE A N 1
ATOM 631 C CA . ILE A 1 85 ? -9.414 -3.257 -6.539 1.00 96.81 85 ILE A CA 1
ATOM 632 C C . ILE A 1 85 ? -10.300 -2.312 -7.349 1.00 96.81 85 ILE A C 1
ATOM 634 O O . ILE A 1 85 ? -11.447 -2.641 -7.651 1.00 96.81 85 ILE A O 1
ATOM 638 N N . HIS A 1 86 ? -9.786 -1.126 -7.668 1.00 97.19 86 HIS A N 1
ATOM 639 C CA . HIS A 1 86 ? -10.539 -0.109 -8.396 1.00 97.19 86 HIS A CA 1
ATOM 640 C C . HIS A 1 86 ? -10.695 -0.452 -9.889 1.00 97.19 86 HIS A C 1
ATOM 642 O O . HIS A 1 86 ? -9.961 -1.265 -10.452 1.00 97.19 86 HIS A O 1
ATOM 648 N N . GLY A 1 87 ? -11.654 0.208 -10.544 1.00 96.88 87 GLY A N 1
ATOM 649 C CA . GLY A 1 87 ? -11.884 0.104 -11.986 1.00 96.88 87 GLY A CA 1
ATOM 650 C C . GLY A 1 87 ? -11.028 1.061 -12.824 1.00 96.88 87 GLY A C 1
ATOM 651 O O . GLY A 1 87 ? -10.147 1.760 -12.319 1.00 96.88 87 GLY A O 1
ATOM 652 N N . GLN A 1 88 ? -11.305 1.109 -14.128 1.00 97.44 88 GLN A N 1
ATOM 653 C CA . GLN A 1 88 ? -10.601 1.985 -15.067 1.00 97.44 88 GLN A CA 1
ATOM 654 C C . GLN A 1 88 ? -10.815 3.467 -14.721 1.00 97.44 88 GLN A C 1
ATOM 656 O O . GLN A 1 88 ? -11.926 3.884 -14.405 1.00 97.44 88 GLN A O 1
ATOM 661 N N . GLY A 1 89 ? -9.736 4.254 -14.783 1.00 96.38 89 GLY A N 1
ATOM 662 C CA . GLY A 1 89 ? -9.781 5.700 -14.544 1.00 96.38 89 GLY A CA 1
ATOM 663 C C . GLY A 1 89 ? -10.000 6.111 -13.084 1.00 96.38 89 GLY A C 1
ATOM 664 O O . GLY A 1 89 ? -10.279 7.279 -12.840 1.00 96.38 89 GLY A O 1
ATOM 665 N N . GLN A 1 90 ? -9.887 5.177 -12.135 1.00 97.88 90 GLN A N 1
ATOM 666 C CA . GLN A 1 90 ? -10.047 5.422 -10.699 1.00 97.88 90 GLN A CA 1
ATOM 667 C C . GLN A 1 90 ? -8.772 5.079 -9.922 1.00 97.88 90 GLN A C 1
ATOM 669 O O . GLN A 1 90 ? -7.840 4.495 -10.475 1.00 97.88 90 GLN A O 1
ATOM 674 N N . THR A 1 91 ? -8.751 5.430 -8.636 1.00 96.00 91 THR A N 1
ATOM 675 C CA . THR A 1 91 ? -7.735 5.022 -7.654 1.00 96.00 91 THR A CA 1
ATOM 676 C C . THR A 1 91 ? -8.409 4.391 -6.432 1.00 96.00 91 THR A C 1
ATOM 678 O O . THR A 1 91 ? -9.630 4.412 -6.310 1.00 96.00 91 THR A O 1
ATOM 681 N N . GLY A 1 92 ? -7.630 3.777 -5.539 1.00 91.12 92 GLY A N 1
ATOM 682 C CA . GLY A 1 92 ? -8.148 3.103 -4.338 1.00 91.12 92 GLY A CA 1
ATOM 683 C C . GLY A 1 92 ? -8.412 4.017 -3.135 1.00 91.12 92 GLY A C 1
ATOM 684 O O . GLY A 1 92 ? -8.381 3.518 -2.013 1.00 91.12 92 GLY A O 1
ATOM 685 N N . THR A 1 93 ? -8.607 5.320 -3.349 1.00 82.19 93 THR A N 1
ATOM 686 C CA . THR A 1 93 ? -8.646 6.351 -2.296 1.00 82.19 93 THR A CA 1
ATOM 687 C C . THR A 1 93 ? -9.880 7.223 -2.403 1.00 82.19 93 THR A C 1
ATOM 689 O O . THR A 1 93 ? -10.294 7.492 -3.552 1.00 82.19 93 THR A O 1
#

InterPro domains:
  IPR029058 Alpha/Beta hydrolase fold [G3DSA:3.40.50.1820] (38-93)

Secondary structure (DSSP, 8-state):
-----PPPP-------------------------PPPPPEEEEEEEEEEEEEE-SSS-EEEEEEEEEEEEEETT----SSPP-----TT----

pLDDT: mean 77.57, std 24.43, range [34.84, 98.25]

Foldseek 3Di:
DDDDDDDDDDDDDDDDDDDDDDDPPPPPPPCPPPPPDQDWDKDKDKDDFDWDDPVPPDTDTDPIDIDIDTAGPVGDPDPDDDDDDDDPPDDPD

Radius of gyration: 32.82 Å; chains: 1; bounding box: 81×45×91 Å